Protein AF-0000000087744505 (afdb_homodimer)

Nearest PDB structures (foldseek):
  6l8e-assembly2_L  TM=9.472E-01  e=1.701E-04  Staphylococcus aureus subsp. aureus NCTC 8325
  7bwf-assembly1_D  TM=7.477E-01  e=4.261E-05  Staphylococcus aureus
  6l8f-assembly1_A  TM=7.549E-01  e=6.917E-05  Staphylococcus aureus subsp. aureus NCTC 8325
  6l8e-assembly1_B  TM=9.584E-01  e=6.336E-04  Staphylococcus aureus subsp. aureus NCTC 8325
  2a6q-assembly3_D  TM=9.258E-01  e=4.106E-03  Escherichia coli

Secondary structure (DSSP, 8-state):
-EEEEHHHHHHTHHHHHHHHHHS-PPEEEE-GGG--EEEEEHHHHHHHHHHHHHHHHHHHHHHHHHHHHHHHTS---------/-EEEEHHHHHHTHHHHHHHHHHS-PPEEEE-GGG--EEEEEHHHHHHHHHHHHHHHHHHHHHHHHHHHHHHHTS---------

pLDDT: mean 87.02, std 16.45, range [32.16, 98.62]

Organism: Butyrivibrio fibrisolvens (NCBI:txid831)

InterPro domains:
  IPR006442 Type II toxin-antitoxin system, antitoxin Phd/YefM [PF02604] (1-67)
  IPR036165 YefM-like superfamily [SSF143120] (1-78)

Structure (mmCIF, N/CA/C/O backbone):
data_AF-0000000087744505-model_v1
#
loop_
_entity.id
_entity.type
_entity.pdbx_description
1 polymer Antitoxin
#
loop_
_atom_site.group_PDB
_atom_site.id
_atom_site.type_symbol
_atom_site.label_atom_id
_atom_site.label_alt_id
_atom_site.label_comp_id
_atom_site.label_asym_id
_atom_site.label_entity_id
_atom_site.label_seq_id
_atom_site.pdbx_PDB_ins_code
_atom_site.Cartn_x
_atom_site.Cartn_y
_atom_site.Cartn_z
_atom_site.occupancy
_atom_site.B_iso_or_equiv
_atom_site.auth_seq_id
_atom_site.auth_comp_id
_atom_site.auth_asym_id
_atom_site.auth_atom_id
_atom_site.pdbx_PDB_model_num
ATOM 1 N N . MET A 1 1 ? 12.703 -4.891 1.048 1 79.69 1 MET A N 1
ATOM 2 C CA . MET A 1 1 ? 12.031 -5.039 -0.239 1 79.69 1 MET A CA 1
ATOM 3 C C . MET A 1 1 ? 12.75 -6.059 -1.117 1 79.69 1 MET A C 1
ATOM 5 O O . MET A 1 1 ? 13.984 -6.109 -1.13 1 79.69 1 MET A O 1
ATOM 9 N N . VAL A 1 2 ? 12 -7.141 -1.633 1 88.5 2 VAL A N 1
ATOM 10 C CA . VAL A 1 2 ? 12.562 -8.164 -2.504 1 88.5 2 VAL A CA 1
ATOM 11 C C . VAL A 1 2 ? 12.086 -7.945 -3.939 1 88.5 2 VAL A C 1
ATOM 13 O O . VAL A 1 2 ? 10.922 -7.629 -4.168 1 88.5 2 VAL A O 1
ATOM 16 N N . ALA A 1 3 ? 13.07 -8.094 -4.859 1 93.06 3 ALA A N 1
ATOM 17 C CA . ALA A 1 3 ? 12.727 -7.984 -6.273 1 93.06 3 ALA A CA 1
ATOM 18 C C . ALA A 1 3 ? 12.867 -9.328 -6.98 1 93.06 3 ALA A C 1
ATOM 20 O O . ALA A 1 3 ? 13.797 -10.086 -6.707 1 93.06 3 ALA A O 1
ATOM 21 N N . ALA A 1 4 ? 11.883 -9.719 -7.734 1 95.5 4 ALA A N 1
ATOM 22 C CA . ALA A 1 4 ? 11.914 -10.945 -8.523 1 95.5 4 ALA A CA 1
ATOM 23 C C . ALA A 1 4 ? 11.18 -10.758 -9.852 1 95.5 4 ALA A C 1
ATOM 25 O O . ALA A 1 4 ? 10.367 -9.844 -10 1 95.5 4 ALA A O 1
ATOM 26 N N . ASN A 1 5 ? 11.57 -11.594 -10.867 1 96.06 5 ASN A N 1
ATOM 27 C CA . ASN A 1 5 ? 10.844 -11.547 -12.133 1 96.06 5 ASN A CA 1
ATOM 28 C C . ASN A 1 5 ? 9.617 -12.453 -12.109 1 96.06 5 ASN A C 1
ATOM 30 O O . ASN A 1 5 ? 9.484 -13.305 -11.227 1 96.06 5 ASN A O 1
ATOM 34 N N . TYR A 1 6 ? 8.812 -12.289 -13.023 1 95.94 6 TYR A N 1
ATOM 35 C CA . TYR A 1 6 ? 7.52 -12.961 -13.078 1 95.94 6 TYR A CA 1
ATOM 36 C C . TYR A 1 6 ? 7.688 -14.469 -13.039 1 95.94 6 TYR A C 1
ATOM 38 O O . TYR A 1 6 ? 7.031 -15.156 -12.258 1 95.94 6 TYR A O 1
ATOM 46 N N . THR A 1 7 ? 8.602 -14.93 -13.914 1 95.38 7 THR A N 1
ATOM 47 C CA . THR A 1 7 ? 8.789 -16.375 -14.031 1 95.38 7 THR A CA 1
ATOM 48 C C . THR A 1 7 ? 9.211 -16.969 -12.695 1 95.38 7 THR A C 1
ATOM 50 O O . THR A 1 7 ? 8.695 -18.016 -12.281 1 95.38 7 THR A O 1
ATOM 53 N N . THR A 1 8 ? 10.125 -16.328 -12.016 1 96.5 8 THR A N 1
ATOM 54 C CA . THR A 1 8 ? 10.609 -16.766 -10.711 1 96.5 8 THR A CA 1
ATOM 55 C C . THR A 1 8 ? 9.484 -16.781 -9.688 1 96.5 8 THR A C 1
ATOM 57 O O . THR A 1 8 ? 9.328 -17.75 -8.938 1 96.5 8 THR A O 1
ATOM 60 N N . VAL A 1 9 ? 8.664 -15.773 -9.727 1 96.94 9 VAL A N 1
ATOM 61 C CA . VAL A 1 9 ? 7.578 -15.641 -8.758 1 96.94 9 VAL A CA 1
ATOM 62 C C . VAL A 1 9 ? 6.5 -16.688 -9.055 1 96.94 9 VAL A C 1
ATOM 64 O O . VAL A 1 9 ? 6.004 -17.344 -8.141 1 96.94 9 VAL A O 1
ATOM 67 N N . ARG A 1 10 ? 6.168 -16.828 -10.32 1 95.5 10 ARG A N 1
ATOM 68 C CA . ARG A 1 10 ? 5.152 -17.812 -10.711 1 95.5 10 ARG A CA 1
ATOM 69 C C . ARG A 1 10 ? 5.531 -19.219 -10.242 1 95.5 10 ARG A C 1
ATOM 71 O O . ARG A 1 10 ? 4.684 -19.953 -9.742 1 95.5 10 ARG A O 1
ATOM 78 N N . ASN A 1 11 ? 6.789 -19.531 -10.297 1 96.31 11 ASN A N 1
ATOM 79 C CA . ASN A 1 11 ? 7.258 -20.875 -9.969 1 96.31 11 ASN A CA 1
ATOM 80 C C . ASN A 1 11 ? 7.402 -21.062 -8.469 1 96.31 11 ASN A C 1
ATOM 82 O O . ASN A 1 11 ? 7.488 -22.203 -7.988 1 96.31 11 ASN A O 1
ATOM 86 N N . ASN A 1 12 ? 7.492 -19.969 -7.777 1 96.81 12 ASN A N 1
ATOM 87 C CA . ASN A 1 12 ? 7.707 -20.016 -6.336 1 96.81 12 ASN A CA 1
ATOM 88 C C . ASN A 1 12 ? 6.711 -19.141 -5.59 1 96.81 12 ASN A C 1
ATOM 90 O O . ASN A 1 12 ? 7.066 -18.484 -4.605 1 96.81 12 ASN A O 1
ATOM 94 N N . LEU A 1 13 ? 5.562 -19.125 -6.051 1 97.25 13 LEU A N 1
ATOM 95 C CA . LEU A 1 13 ? 4.566 -18.188 -5.547 1 97.25 13 LEU A CA 1
ATOM 96 C C . LEU A 1 13 ? 4.352 -18.375 -4.047 1 97.25 13 LEU A C 1
ATOM 98 O O . LEU A 1 13 ? 4.266 -17.406 -3.301 1 97.25 13 LEU A O 1
ATOM 102 N N . LYS A 1 14 ? 4.273 -19.609 -3.67 1 96.81 14 LYS A N 1
ATOM 103 C CA . LYS A 1 14 ? 4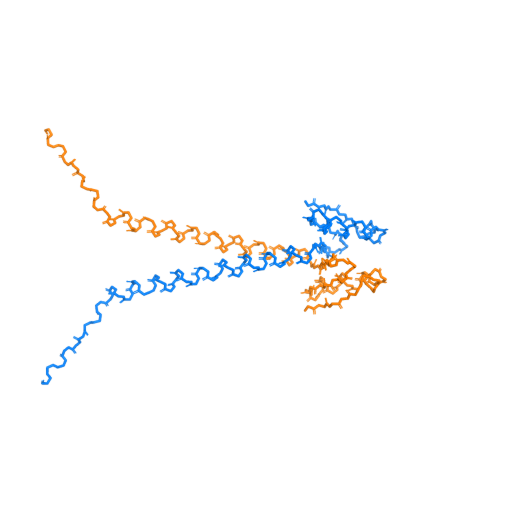.074 -19.891 -2.252 1 96.81 14 LYS A CA 1
ATOM 104 C C . LYS A 1 14 ? 5.152 -19.234 -1.401 1 96.81 14 LYS A C 1
ATOM 106 O O . LYS A 1 14 ? 4.852 -18.641 -0.359 1 96.81 14 LYS A O 1
ATOM 111 N N . GLU A 1 15 ? 6.359 -19.391 -1.767 1 97.12 15 GLU A N 1
ATOM 112 C CA . GLU A 1 15 ? 7.488 -18.828 -1.032 1 97.12 15 GLU A CA 1
ATOM 113 C C . GLU A 1 15 ? 7.367 -17.312 -0.918 1 97.12 15 GLU A C 1
ATOM 115 O O . GLU A 1 15 ? 7.594 -16.75 0.153 1 97.12 15 GLU A O 1
ATOM 120 N N . TYR A 1 16 ? 7.051 -16.641 -1.938 1 97.5 16 TYR A N 1
ATOM 121 C CA . TYR A 1 16 ? 6.941 -15.188 -1.943 1 97.5 16 TYR A CA 1
ATOM 122 C C . TYR A 1 16 ? 5.746 -14.719 -1.119 1 97.5 16 TYR A C 1
ATOM 124 O O . TYR A 1 16 ? 5.809 -13.688 -0.455 1 97.5 16 TYR A O 1
ATOM 132 N N . CYS A 1 17 ? 4.695 -15.508 -1.177 1 97.94 17 CYS A N 1
ATOM 133 C CA . CYS A 1 17 ? 3.562 -15.227 -0.302 1 97.94 17 CYS A CA 1
ATOM 134 C C . CYS A 1 17 ? 3.963 -15.344 1.163 1 97.94 17 CYS A C 1
ATOM 136 O O . CYS A 1 17 ? 3.604 -14.492 1.979 1 97.94 17 CYS A O 1
ATOM 138 N N . ASP A 1 18 ? 4.699 -16.391 1.419 1 97.62 18 ASP A N 1
ATOM 139 C CA . ASP A 1 18 ? 5.137 -16.609 2.793 1 97.62 18 ASP A CA 1
ATOM 140 C C . ASP A 1 18 ? 6.066 -15.484 3.258 1 97.62 18 ASP A C 1
ATOM 142 O O . ASP A 1 18 ? 5.98 -15.031 4.402 1 97.62 18 ASP A O 1
ATOM 146 N N . ARG A 1 19 ? 6.914 -15.039 2.443 1 96.94 19 ARG A N 1
ATOM 147 C CA . ARG A 1 19 ? 7.801 -13.922 2.762 1 96.94 19 ARG A CA 1
ATOM 148 C C . ARG A 1 19 ? 7.004 -12.656 3.064 1 96.94 19 ARG A C 1
ATOM 150 O O . ARG A 1 19 ? 7.324 -11.922 4.004 1 96.94 19 ARG A O 1
ATOM 157 N N . ALA A 1 20 ? 6.016 -12.43 2.27 1 97.88 20 ALA A N 1
ATOM 158 C CA . ALA A 1 20 ? 5.168 -11.25 2.436 1 97.88 20 ALA A CA 1
ATOM 159 C C . ALA A 1 20 ? 4.43 -11.297 3.77 1 97.88 20 ALA A C 1
ATOM 161 O O . ALA A 1 20 ? 4.297 -10.273 4.445 1 97.88 20 ALA A O 1
ATOM 162 N N . THR A 1 21 ? 4.012 -12.461 4.199 1 97.81 21 THR A N 1
ATOM 163 C CA . THR A 1 21 ? 3.158 -12.555 5.379 1 97.81 21 THR A CA 1
ATOM 164 C C . THR A 1 21 ? 3.988 -12.852 6.625 1 97.81 21 THR A C 1
ATOM 166 O O . THR A 1 21 ? 3.732 -12.297 7.695 1 97.81 21 THR A O 1
ATOM 169 N N . ASP A 1 22 ? 4.973 -13.727 6.508 1 97.06 22 ASP A N 1
ATOM 170 C CA . ASP A 1 22 ? 5.742 -14.156 7.668 1 97.06 22 ASP A CA 1
ATOM 171 C C . ASP A 1 22 ? 6.824 -13.141 8.023 1 97.06 22 ASP A C 1
ATOM 173 O O . ASP A 1 22 ? 7.152 -12.953 9.195 1 97.06 22 ASP A O 1
ATOM 177 N N . ASN A 1 23 ? 7.332 -12.516 7.023 1 96.31 23 ASN A N 1
ATOM 178 C CA . ASN A 1 23 ? 8.43 -11.586 7.246 1 96.31 23 ASN A CA 1
ATOM 179 C C . ASN A 1 23 ? 8 -10.141 6.984 1 96.31 23 ASN A C 1
ATOM 181 O O . ASN A 1 23 ? 8.82 -9.227 7.066 1 96.31 23 ASN A O 1
ATOM 185 N N . ASP A 1 24 ? 6.871 -9.977 6.605 1 96.88 24 ASP A N 1
ATOM 186 C CA . ASP A 1 24 ? 6.324 -8.648 6.309 1 96.88 24 ASP A CA 1
ATOM 187 C C . ASP A 1 24 ? 7.145 -7.945 5.23 1 96.88 24 ASP A C 1
ATOM 189 O O . ASP A 1 24 ? 7.422 -6.75 5.336 1 96.88 24 ASP A O 1
ATOM 193 N N . GLU A 1 25 ? 7.539 -8.672 4.238 1 97.31 25 GLU A N 1
ATOM 194 C CA . GLU A 1 25 ? 8.32 -8.133 3.131 1 97.31 25 GLU A CA 1
ATOM 195 C C . GLU A 1 25 ? 7.422 -7.703 1.978 1 97.31 25 GLU A C 1
ATOM 197 O O . GLU A 1 25 ? 6.355 -8.289 1.763 1 97.31 25 GLU A O 1
ATOM 202 N N . VAL A 1 26 ? 7.863 -6.688 1.311 1 98.19 26 VAL A N 1
ATOM 203 C CA . VAL A 1 26 ? 7.234 -6.277 0.06 1 98.19 26 VAL A CA 1
ATOM 204 C C . VAL A 1 26 ? 8.008 -6.859 -1.122 1 98.19 26 VAL A C 1
ATOM 206 O O . VAL A 1 26 ? 9.203 -6.59 -1.285 1 98.19 26 VAL A O 1
ATOM 209 N N . VAL A 1 27 ? 7.258 -7.629 -1.915 1 98.25 27 VAL A N 1
ATOM 210 C CA . VAL A 1 27 ? 7.883 -8.289 -3.059 1 98.25 27 VAL A CA 1
ATOM 211 C C . VAL A 1 27 ? 7.512 -7.547 -4.344 1 98.25 27 VAL A C 1
ATOM 213 O O . VAL A 1 27 ? 6.332 -7.449 -4.695 1 98.25 27 VAL A O 1
ATOM 216 N N . VAL A 1 28 ? 8.594 -7.059 -5 1 98.44 28 VAL A N 1
ATOM 217 C CA . VAL A 1 28 ? 8.383 -6.402 -6.285 1 98.44 28 VAL A CA 1
ATOM 218 C C . VAL A 1 28 ? 8.641 -7.395 -7.418 1 98.44 28 VAL A C 1
ATOM 220 O O . VAL A 1 28 ? 9.703 -8.016 -7.48 1 98.44 28 VAL A O 1
ATOM 223 N N . VAL A 1 29 ? 7.594 -7.504 -8.188 1 98.44 29 VAL A N 1
ATOM 224 C CA . VAL A 1 29 ? 7.676 -8.445 -9.297 1 98.44 29 VAL A CA 1
ATOM 225 C C . VAL A 1 29 ? 7.785 -7.684 -10.617 1 98.44 29 VAL A C 1
ATOM 227 O O . VAL A 1 29 ? 6.871 -6.949 -10.992 1 98.44 29 VAL A O 1
ATOM 230 N N . THR A 1 30 ? 8.883 -7.918 -11.281 1 97.44 30 THR A N 1
ATOM 231 C CA . THR A 1 30 ? 9.109 -7.25 -12.562 1 97.44 30 THR A CA 1
ATOM 232 C C . THR A 1 30 ? 8.453 -8.023 -13.703 1 97.44 30 THR A C 1
ATOM 234 O O . THR A 1 30 ? 8.562 -9.25 -13.758 1 97.44 30 THR A O 1
ATOM 237 N N . ARG A 1 31 ? 7.762 -7.238 -14.523 1 96.38 31 ARG A N 1
ATOM 238 C CA . ARG A 1 31 ? 7.105 -7.809 -15.695 1 96.38 31 ARG A CA 1
ATOM 239 C C . ARG A 1 31 ? 7.441 -7.016 -16.953 1 96.38 31 ARG A C 1
ATOM 241 O O . ARG A 1 31 ? 8.102 -5.98 -16.875 1 96.38 31 ARG A O 1
ATOM 248 N N . LYS A 1 32 ? 6.973 -7.566 -18 1 92.94 32 LYS A N 1
ATOM 249 C CA . LYS A 1 32 ? 7.195 -6.895 -19.281 1 92.94 32 LYS A CA 1
ATOM 250 C C . LYS A 1 32 ? 6.418 -5.582 -19.359 1 92.94 32 LYS A C 1
ATOM 252 O O . LYS A 1 32 ? 5.363 -5.445 -18.734 1 92.94 32 LYS A O 1
ATOM 257 N N . ASP A 1 33 ? 6.914 -4.566 -20.062 1 93.56 33 ASP A N 1
ATOM 258 C CA . ASP A 1 33 ? 6.262 -3.291 -20.359 1 93.56 33 ASP A CA 1
ATOM 259 C C . ASP A 1 33 ? 6.09 -2.465 -19.078 1 93.56 33 ASP A C 1
ATOM 261 O O . ASP A 1 33 ? 5.09 -1.756 -18.922 1 93.56 33 ASP A O 1
ATOM 265 N N . GLU A 1 34 ? 6.883 -2.707 -18.203 1 93.19 34 GLU A N 1
ATOM 266 C CA . GLU A 1 34 ? 6.895 -1.959 -16.938 1 93.19 34 GLU A CA 1
ATOM 267 C C . GLU A 1 34 ? 5.598 -2.156 -16.172 1 93.19 34 GLU A C 1
ATOM 269 O O . GLU A 1 34 ? 5.18 -1.275 -15.414 1 93.19 34 GLU A O 1
ATOM 274 N N . LYS A 1 35 ? 5 -3.266 -16.484 1 97.19 35 LYS A N 1
ATOM 275 C CA . LYS A 1 35 ? 3.766 -3.592 -15.781 1 97.19 35 LYS A CA 1
ATOM 276 C C . LYS A 1 35 ? 4.055 -4.332 -14.484 1 97.19 35 LYS A C 1
ATOM 278 O O . LYS A 1 35 ? 3.477 -5.387 -14.219 1 97.19 35 LYS A O 1
ATOM 283 N N . ASN A 1 36 ? 4.879 -3.668 -13.656 1 98.25 36 ASN A N 1
ATOM 284 C CA . ASN A 1 36 ? 5.352 -4.281 -12.414 1 98.25 36 ASN A CA 1
ATOM 285 C C . ASN A 1 36 ? 4.25 -4.336 -11.359 1 98.25 36 ASN A C 1
ATOM 287 O O . ASN A 1 36 ? 3.451 -3.404 -11.242 1 98.25 36 ASN A O 1
ATOM 291 N N . ILE A 1 37 ? 4.27 -5.492 -10.625 1 98.5 37 ILE A N 1
ATOM 292 C CA . ILE A 1 37 ? 3.303 -5.648 -9.539 1 98.5 37 ILE A CA 1
ATOM 293 C C . ILE A 1 37 ? 4.039 -5.812 -8.211 1 98.5 37 ILE A C 1
ATOM 295 O O . ILE A 1 37 ? 5.266 -5.934 -8.188 1 98.5 37 ILE A O 1
ATOM 299 N N . VAL A 1 38 ? 3.234 -5.75 -7.164 1 98.62 38 VAL A N 1
ATOM 300 C CA . VAL A 1 38 ? 3.74 -5.941 -5.809 1 98.62 38 VAL A CA 1
ATOM 301 C C . VAL A 1 38 ? 2.885 -6.977 -5.078 1 98.62 38 VAL A C 1
ATOM 303 O O . VAL A 1 38 ? 1.661 -6.992 -5.227 1 98.62 38 VAL A O 1
ATOM 306 N N . ILE A 1 39 ? 3.613 -7.766 -4.387 1 98.62 39 ILE A N 1
ATOM 307 C CA . ILE A 1 39 ? 2.98 -8.68 -3.445 1 98.62 39 ILE A CA 1
ATOM 308 C C . ILE A 1 39 ? 3.332 -8.273 -2.016 1 98.62 39 ILE A C 1
ATOM 310 O O . ILE A 1 39 ? 4.508 -8.094 -1.688 1 98.62 39 ILE A O 1
ATOM 314 N N . MET A 1 40 ? 2.256 -8.148 -1.205 1 98.5 40 MET A N 1
ATOM 315 C CA . MET A 1 40 ? 2.439 -7.84 0.211 1 98.5 40 MET A CA 1
ATOM 316 C C . MET A 1 40 ? 1.297 -8.406 1.045 1 98.5 40 MET A C 1
ATOM 318 O O . MET A 1 40 ? 0.274 -8.828 0.5 1 98.5 40 MET A O 1
ATOM 322 N N . SER A 1 41 ? 1.504 -8.414 2.346 1 98.56 41 SER A N 1
ATOM 323 C CA . SER A 1 41 ? 0.431 -8.914 3.197 1 98.56 41 SER A CA 1
ATOM 324 C C . SER A 1 41 ? -0.761 -7.965 3.205 1 98.56 41 SER A C 1
ATOM 326 O O . SER A 1 41 ? -0.597 -6.754 3.049 1 98.56 41 SER A O 1
ATOM 328 N N . LEU A 1 42 ? -1.881 -8.547 3.379 1 98 42 LEU A N 1
ATOM 329 C CA . LEU A 1 42 ? -3.066 -7.711 3.553 1 98 42 LEU A CA 1
ATOM 330 C C . LEU A 1 42 ? -2.928 -6.816 4.781 1 98 42 LEU A C 1
ATOM 332 O O . LEU A 1 42 ? -3.365 -5.664 4.766 1 98 42 LEU A O 1
ATOM 336 N N . ASP A 1 43 ? -2.312 -7.277 5.797 1 97.69 43 ASP A N 1
ATOM 337 C CA . ASP A 1 43 ? -2.086 -6.516 7.02 1 97.69 43 ASP A CA 1
ATOM 338 C C . ASP A 1 43 ? -1.27 -5.254 6.742 1 97.69 43 ASP A C 1
ATOM 340 O O . ASP A 1 43 ? -1.571 -4.184 7.27 1 97.69 43 ASP A O 1
ATOM 344 N N . ARG A 1 44 ? -0.293 -5.391 5.938 1 97.44 44 ARG A N 1
ATOM 345 C CA . ARG A 1 44 ? 0.551 -4.25 5.594 1 97.44 44 ARG A CA 1
ATOM 346 C C . ARG A 1 44 ? -0.241 -3.186 4.84 1 97.44 44 ARG A C 1
ATOM 348 O O . ARG A 1 44 ? -0.127 -1.994 5.133 1 97.44 44 ARG A O 1
ATOM 355 N N . LEU A 1 45 ? -0.997 -3.607 3.895 1 98.06 45 LEU A N 1
ATOM 356 C CA . LEU A 1 45 ? -1.823 -2.652 3.166 1 98.06 45 LEU A CA 1
ATOM 357 C C . LEU A 1 45 ? -2.793 -1.943 4.105 1 98.06 45 LEU A C 1
ATOM 359 O O . LEU A 1 45 ? -2.945 -0.721 4.039 1 98.06 45 LEU A O 1
ATOM 363 N N . ASN A 1 46 ? -3.377 -2.67 4.973 1 97.62 46 ASN A N 1
ATOM 364 C CA . ASN A 1 46 ? -4.301 -2.107 5.953 1 97.62 46 ASN A CA 1
ATOM 365 C C . ASN A 1 46 ? -3.619 -1.059 6.828 1 97.62 46 ASN A C 1
ATOM 367 O O . ASN A 1 46 ? -4.191 -0.002 7.098 1 97.62 46 ASN A O 1
ATOM 371 N N . GLN A 1 47 ? -2.506 -1.387 7.262 1 97.38 47 GLN A N 1
ATOM 372 C CA . GLN A 1 47 ? -1.743 -0.452 8.078 1 97.38 47 GLN A CA 1
ATOM 373 C C . GLN A 1 47 ? -1.427 0.826 7.309 1 97.38 47 GLN A C 1
ATOM 375 O O . GLN A 1 47 ? -1.579 1.93 7.836 1 97.38 47 GLN A O 1
ATOM 380 N N . LEU A 1 48 ? -0.97 0.714 6.086 1 97.25 48 LEU A N 1
ATOM 381 C CA . LEU A 1 48 ? -0.65 1.858 5.242 1 97.25 48 LEU A CA 1
ATOM 382 C C . LEU A 1 48 ? -1.874 2.744 5.039 1 97.25 48 LEU A C 1
ATOM 384 O O . LEU A 1 48 ? -1.784 3.971 5.148 1 97.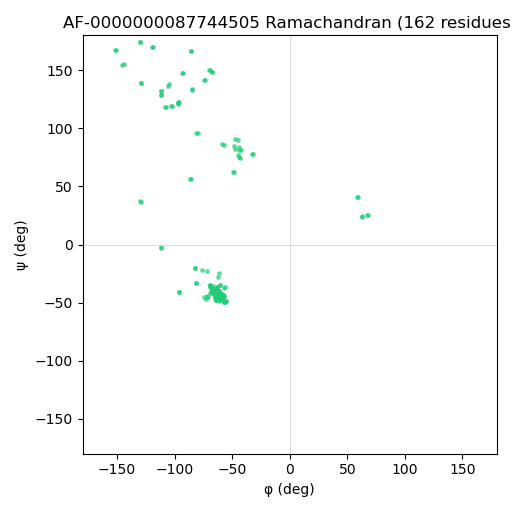25 48 LEU A O 1
ATOM 388 N N . GLU A 1 49 ? -2.969 2.168 4.727 1 97.06 49 GLU A N 1
ATOM 389 C CA . GLU A 1 49 ? -4.207 2.906 4.516 1 97.06 49 GLU A CA 1
ATOM 390 C C . GLU A 1 49 ? -4.66 3.609 5.793 1 97.06 49 GLU A C 1
ATOM 392 O O . GLU A 1 49 ? -5.086 4.766 5.754 1 97.06 49 GLU A O 1
ATOM 397 N N . LYS A 1 50 ? -4.547 2.939 6.887 1 98 50 LYS A N 1
ATOM 398 C CA . LYS A 1 50 ? -4.883 3.521 8.18 1 98 50 LYS A CA 1
ATOM 399 C C . LYS A 1 50 ? -3.992 4.723 8.492 1 98 50 LYS A C 1
ATOM 401 O O . LYS A 1 50 ? -4.48 5.773 8.914 1 98 50 LYS A O 1
ATOM 406 N N . ASP A 1 51 ? -2.721 4.469 8.297 1 97.19 51 ASP A N 1
ATOM 407 C CA . ASP A 1 51 ? -1.777 5.555 8.539 1 97.19 51 ASP A CA 1
ATOM 408 C C . ASP A 1 51 ? -2.117 6.773 7.68 1 97.19 51 ASP A C 1
ATOM 410 O O . ASP A 1 51 ? -2.076 7.906 8.164 1 97.19 51 ASP A O 1
ATOM 414 N N . LEU A 1 52 ? -2.42 6.594 6.422 1 96.94 52 LEU A N 1
ATOM 415 C CA . LEU A 1 52 ? -2.779 7.68 5.516 1 96.94 52 LEU A CA 1
ATOM 416 C C . LEU A 1 52 ? -4.07 8.352 5.961 1 96.94 52 LEU A C 1
ATOM 418 O O . LEU A 1 52 ? -4.148 9.586 6.012 1 96.94 52 LEU A O 1
ATOM 422 N N . HIS A 1 53 ? -5.039 7.594 6.27 1 96.25 53 HIS A N 1
ATOM 423 C CA . HIS A 1 53 ? -6.312 8.117 6.754 1 96.25 53 HIS A CA 1
ATOM 424 C C . HIS A 1 53 ? -6.113 8.977 7.996 1 96.25 53 HIS A C 1
ATOM 426 O O . HIS A 1 53 ? -6.633 10.094 8.07 1 96.25 53 HIS A O 1
ATOM 432 N N . ASN A 1 54 ? -5.391 8.43 8.922 1 95.06 54 ASN A N 1
ATOM 433 C CA . ASN A 1 54 ? -5.133 9.156 10.164 1 95.06 54 ASN A CA 1
ATOM 434 C C . ASN A 1 54 ? -4.41 10.469 9.898 1 95.06 54 ASN A C 1
ATOM 436 O O . ASN A 1 54 ? -4.734 11.492 10.508 1 95.06 54 ASN A O 1
ATOM 440 N N . ALA A 1 55 ? -3.465 10.383 9.031 1 94.19 55 ALA A N 1
ATOM 441 C CA . ALA A 1 55 ? -2.699 11.586 8.703 1 94.19 55 ALA A CA 1
ATOM 442 C C . ALA A 1 55 ? -3.596 12.656 8.094 1 94.19 55 ALA A C 1
ATOM 444 O O . ALA A 1 55 ? -3.496 13.836 8.453 1 94.19 55 ALA A O 1
ATOM 445 N N . LEU A 1 56 ? -4.414 12.273 7.215 1 92.31 56 LEU A N 1
ATOM 446 C CA . LEU A 1 56 ? -5.324 13.195 6.551 1 92.31 56 LEU A CA 1
ATOM 447 C C . LEU A 1 56 ? -6.359 13.742 7.531 1 92.31 56 LEU A C 1
ATOM 449 O O . LEU A 1 56 ? -6.691 14.93 7.492 1 92.31 56 LEU A O 1
ATOM 453 N N . TYR A 1 57 ? -6.77 12.891 8.367 1 92.5 57 TYR A N 1
ATOM 454 C CA . TYR A 1 57 ? -7.738 13.281 9.383 1 92.5 57 TYR A CA 1
ATOM 455 C C . TYR A 1 57 ? -7.152 14.328 10.328 1 92.5 57 TYR A C 1
ATOM 457 O O . TYR A 1 57 ? -7.785 15.352 10.594 1 92.5 57 TYR A O 1
ATOM 465 N N . LEU A 1 58 ? -6.02 14.023 10.742 1 87.31 58 LEU A N 1
ATOM 466 C CA . LEU A 1 58 ? -5.355 14.945 11.656 1 87.31 58 LEU A CA 1
ATOM 467 C C . LEU A 1 58 ? -5.121 16.297 10.992 1 87.31 58 LEU A C 1
ATOM 469 O O . LEU A 1 58 ? -5.301 17.344 11.625 1 87.31 58 LEU A O 1
ATOM 473 N N . ALA A 1 59 ? -4.762 16.266 9.781 1 84.69 59 ALA A N 1
ATOM 474 C CA . ALA A 1 59 ? -4.551 17.484 9.016 1 84.69 59 ALA A CA 1
ATOM 475 C C . ALA A 1 59 ? -5.844 18.297 8.906 1 84.69 59 ALA A C 1
ATOM 477 O O . ALA A 1 59 ? -5.824 19.531 9 1 84.69 59 ALA A O 1
ATOM 478 N N . LYS A 1 60 ? -6.895 17.609 8.703 1 86.88 60 LYS A N 1
ATOM 479 C CA . LYS A 1 60 ? -8.203 18.25 8.609 1 86.88 60 LYS A CA 1
ATOM 480 C C . LYS A 1 60 ? -8.594 18.891 9.938 1 86.88 60 LYS A C 1
ATOM 482 O O . LYS A 1 60 ? -9.086 20.016 9.961 1 86.88 60 LYS A O 1
ATOM 487 N N . LEU A 1 61 ? -8.336 18.156 11.016 1 86.38 61 LEU A N 1
ATOM 488 C CA . LEU A 1 61 ? -8.633 18.688 12.344 1 86.38 61 LEU A CA 1
ATOM 489 C C . LEU A 1 61 ? -7.816 19.938 12.625 1 86.38 61 LEU A C 1
ATOM 491 O O . LEU A 1 61 ? -8.359 20.938 13.109 1 86.38 61 LEU A O 1
ATOM 495 N N . GLU A 1 62 ? -6.617 19.922 12.234 1 79.69 62 GLU A N 1
ATOM 496 C CA . GLU A 1 62 ? -5.734 21.062 12.453 1 79.69 62 GLU A CA 1
ATOM 497 C C . GLU A 1 62 ? -6.188 22.266 11.648 1 79.69 62 GLU A C 1
ATOM 499 O O . GLU A 1 62 ? -6.16 23.391 12.148 1 79.69 62 GLU A O 1
ATOM 504 N N . LYS A 1 63 ? -6.586 22.047 10.453 1 80.19 63 LYS A N 1
ATOM 505 C CA . LYS A 1 63 ? -7.098 23.125 9.617 1 80.19 63 LYS A CA 1
ATOM 506 C C . LYS A 1 63 ? -8.375 23.703 10.203 1 80.19 63 LYS A C 1
ATOM 508 O O . LYS A 1 63 ? -8.578 24.922 10.18 1 80.19 63 LYS A O 1
ATOM 513 N N . GLY A 1 64 ? -9.211 22.844 10.688 1 80.06 64 GLY A N 1
ATOM 514 C CA . GLY A 1 64 ? -10.43 23.281 11.352 1 80.06 64 GLY A CA 1
ATOM 515 C C . GLY A 1 64 ? -10.164 24.156 12.562 1 80.06 64 GLY A C 1
ATOM 516 O O . GLY A 1 64 ? -10.805 25.203 12.727 1 80.06 64 GLY A O 1
ATOM 517 N N . PHE A 1 65 ? -9.234 23.75 13.266 1 76.25 65 PHE A N 1
ATOM 518 C CA . PHE A 1 65 ? -8.875 24.516 14.445 1 76.25 65 PHE A CA 1
ATOM 519 C C . PHE A 1 65 ? -8.273 25.859 14.047 1 76.25 65 PHE A C 1
ATOM 521 O O . PHE A 1 65 ? -8.594 26.891 14.648 1 76.25 65 PHE A O 1
ATOM 528 N N . ALA A 1 66 ? -7.453 25.906 13.039 1 74.56 66 ALA A N 1
ATOM 529 C CA . ALA A 1 66 ? -6.82 27.125 12.555 1 74.56 66 ALA A CA 1
ATOM 530 C C . ALA A 1 66 ? -7.859 28.109 12.016 1 74.56 66 ALA A C 1
ATOM 532 O O . ALA A 1 66 ? -7.746 29.328 12.227 1 74.56 66 ALA A O 1
ATOM 533 N N . GLN A 1 67 ? -8.852 27.562 11.367 1 79.69 67 GLN A N 1
ATOM 534 C CA . GLN A 1 67 ? -9.922 28.391 10.82 1 79.69 67 GLN A CA 1
ATOM 535 C C . GLN A 1 67 ? -10.758 29.016 11.938 1 79.69 67 GLN A C 1
ATOM 537 O O . GLN A 1 67 ? -11.156 30.172 11.852 1 79.69 67 GLN A O 1
ATOM 542 N N . ILE A 1 68 ? -10.977 28.281 12.977 1 80.38 68 ILE A N 1
ATOM 543 C CA . ILE A 1 68 ? -11.727 28.766 14.133 1 80.38 68 ILE A CA 1
ATOM 544 C C . ILE A 1 68 ? -10.93 29.859 14.836 1 80.38 68 ILE A C 1
ATOM 546 O O . ILE A 1 68 ? -11.484 30.906 15.188 1 80.38 68 ILE A O 1
ATOM 550 N N . GLU A 1 69 ? -9.68 29.75 15 1 72.31 69 GLU A N 1
ATOM 551 C CA . GLU A 1 69 ? -8.82 30.734 15.656 1 72.31 69 GLU A CA 1
ATOM 552 C C . GLU A 1 69 ? -8.688 32 14.828 1 72.31 69 GLU A C 1
ATOM 554 O O . GLU A 1 69 ? -8.703 33.094 15.375 1 72.31 69 GLU A O 1
ATOM 559 N N . ALA A 1 70 ? -8.672 31.875 13.609 1 73.62 70 ALA A N 1
ATOM 560 C CA . ALA A 1 70 ? -8.586 33.031 12.703 1 73.62 70 ALA A CA 1
ATOM 561 C C . ALA A 1 70 ? -9.914 33.781 12.633 1 73.62 70 ALA A C 1
ATOM 563 O O . ALA A 1 70 ? -9.945 35 12.469 1 73.62 70 ALA A O 1
ATOM 564 N N . GLY A 1 71 ? -11 33 12.5 1 72.12 71 GLY A N 1
ATOM 565 C CA . GLY A 1 71 ? -12.32 33.625 12.531 1 72.12 71 GLY A CA 1
ATOM 566 C C . GLY A 1 71 ? -12.617 34.312 13.836 1 72.12 71 GLY A C 1
ATOM 567 O O . GLY A 1 71 ? -13.352 35.312 13.867 1 72.12 71 GLY A O 1
ATOM 568 N N . LYS A 1 72 ? -12.289 33.812 14.938 1 67.5 72 LYS A N 1
ATOM 569 C CA . LYS A 1 72 ? -12.438 34.469 16.234 1 67.5 72 LYS A CA 1
ATOM 570 C C . LYS A 1 72 ? -11.617 35.75 16.297 1 67.5 72 LYS A C 1
ATOM 572 O O . LYS A 1 72 ? -11.922 36.656 17.078 1 67.5 72 LYS A O 1
ATOM 577 N N . GLY A 1 73 ? -10.578 35.844 15.492 1 59.94 73 GLY A N 1
ATOM 578 C CA . GLY A 1 73 ? -9.852 37.094 15.406 1 59.94 73 GLY A CA 1
ATOM 579 C C . GLY A 1 73 ? -10.57 38.156 14.586 1 59.94 73 GLY A C 1
ATOM 580 O O . GLY A 1 73 ? -10.148 39.312 14.547 1 59.94 73 GLY A O 1
ATOM 581 N N . THR A 1 74 ? -11.445 37.719 13.742 1 57.84 74 THR A N 1
ATOM 582 C CA . THR A 1 74 ? -12.242 38.75 13.047 1 57.84 74 THR A CA 1
ATOM 583 C C . THR A 1 74 ? -13.367 39.25 13.938 1 57.84 74 THR A C 1
ATOM 585 O O . THR A 1 74 ? -14.164 38.469 14.453 1 57.84 74 THR A O 1
ATOM 588 N N . PRO A 1 75 ? -13.227 40.312 14.641 1 53.78 75 PRO A N 1
ATOM 589 C CA . PRO A 1 75 ? -14.266 40.906 15.477 1 53.78 75 PRO A CA 1
ATOM 590 C C . PRO A 1 75 ? -15.633 40.969 14.789 1 53.78 75 PRO A C 1
ATOM 592 O O . PRO A 1 75 ? -15.75 41.5 13.688 1 53.78 75 PRO A O 1
ATOM 595 N N . HIS A 1 76 ? -16.344 39.938 14.695 1 52.72 76 HIS A N 1
ATOM 596 C CA . HIS A 1 76 ? -17.734 40.219 14.352 1 52.72 76 HIS A CA 1
ATOM 597 C C . HIS A 1 76 ? -18.281 41.375 15.188 1 52.72 76 HIS A C 1
ATOM 599 O O . HIS A 1 76 ? -18.391 41.25 16.406 1 52.72 76 HIS A O 1
ATOM 605 N N . GLU A 1 77 ? -18.172 42.562 14.75 1 46.59 77 GLU A N 1
ATOM 606 C CA . GLU A 1 77 ? -18.922 43.688 15.32 1 46.59 77 GLU A CA 1
ATOM 607 C C . GLU A 1 77 ? -20.375 43.312 15.586 1 46.59 77 GLU A C 1
ATOM 609 O O . GLU A 1 77 ? -21.109 43 14.656 1 46.59 77 GLU A O 1
ATOM 614 N N . LEU A 1 78 ? -20.672 42.562 16.578 1 49.28 78 LEU A N 1
ATOM 615 C CA . LEU A 1 78 ? -22.047 42.562 17.047 1 49.28 78 LEU A CA 1
ATOM 616 C C . LEU A 1 78 ? -22.688 43.938 16.859 1 49.28 78 LEU A C 1
ATOM 618 O O . LEU A 1 78 ? -22.234 44.906 17.469 1 49.28 78 LEU A O 1
ATOM 622 N N . ILE A 1 79 ? -23.062 44.219 15.68 1 48.91 79 ILE A N 1
ATOM 623 C CA . ILE A 1 79 ? -23.859 45.438 15.508 1 48.91 79 ILE A CA 1
ATOM 624 C C . ILE A 1 79 ? -24.969 45.469 16.547 1 48.91 79 ILE A C 1
ATOM 626 O O . ILE A 1 79 ? -25.844 44.594 16.562 1 48.91 79 ILE A O 1
ATOM 630 N N . GLU A 1 80 ? -24.703 45.875 17.703 1 49.59 80 GLU A N 1
ATOM 631 C CA . GLU A 1 80 ? -25.734 46.344 18.625 1 49.59 80 GLU A CA 1
ATOM 632 C C . GLU A 1 80 ? -26.766 47.219 17.922 1 49.59 80 GLU A C 1
ATOM 634 O O . GLU A 1 80 ? -26.406 48.25 17.328 1 49.59 80 GLU A O 1
ATOM 639 N N . VAL A 1 81 ? -27.703 46.562 17.281 1 50.56 81 VAL A N 1
ATOM 640 C CA . VAL A 1 81 ? -28.844 47.344 16.859 1 50.56 81 VAL A CA 1
ATOM 641 C C . VAL A 1 81 ? -29.484 48.031 18.078 1 50.56 81 VAL A C 1
ATOM 643 O O . VAL A 1 81 ? -29.828 47.344 19.047 1 50.56 81 VAL A O 1
ATOM 646 N N . ASN A 1 82 ? -29.031 49.156 18.469 1 46.44 82 ASN A N 1
ATOM 647 C CA . ASN A 1 82 ? -29.781 50.125 19.266 1 46.44 82 ASN A CA 1
ATOM 648 C C . ASN A 1 82 ? -31.172 50.375 18.688 1 46.44 82 ASN A C 1
ATOM 650 O O . ASN A 1 82 ? -31.297 50.844 17.562 1 46.44 82 ASN A O 1
ATOM 654 N N . ASP A 1 83 ? -32.125 49.375 18.594 1 32.16 83 ASP A N 1
ATOM 655 C CA . ASP A 1 83 ? -33.438 49.969 18.766 1 32.16 83 ASP A CA 1
ATOM 656 C C . ASP A 1 83 ? -33.688 50.312 20.234 1 32.16 83 ASP A C 1
ATOM 658 O O . ASP A 1 83 ? -33.219 49.594 21.125 1 32.16 83 ASP A O 1
ATOM 662 N N . MET B 1 1 ? -11.922 -3.527 -5.68 1 79.88 1 MET B N 1
ATOM 663 C CA . MET B 1 1 ? -11.148 -4.566 -5 1 79.88 1 MET B CA 1
ATOM 664 C C . MET B 1 1 ? -11.672 -5.953 -5.363 1 79.88 1 MET B C 1
ATOM 666 O O . MET B 1 1 ? -12.883 -6.156 -5.477 1 79.88 1 MET B O 1
ATOM 670 N N . VAL B 1 2 ? -10.719 -6.898 -5.898 1 88.44 2 VAL B N 1
ATOM 671 C CA . VAL B 1 2 ? -11.078 -8.266 -6.258 1 88.44 2 VAL B CA 1
ATOM 672 C C . VAL B 1 2 ? -10.547 -9.234 -5.211 1 88.44 2 VAL B C 1
ATOM 674 O O . VAL B 1 2 ? -9.414 -9.086 -4.734 1 88.44 2 VAL B O 1
ATOM 677 N N . ALA B 1 3 ? -11.43 -10.227 -4.867 1 93.12 3 ALA B N 1
ATOM 678 C CA . ALA B 1 3 ? -11.008 -11.266 -3.93 1 93.12 3 ALA B CA 1
ATOM 679 C C . ALA B 1 3 ? -10.898 -12.625 -4.625 1 93.12 3 ALA B C 1
ATOM 681 O O . ALA B 1 3 ? -11.734 -12.953 -5.473 1 93.12 3 ALA B O 1
ATOM 682 N N . ALA B 1 4 ? -9.82 -13.312 -4.406 1 95.5 4 ALA B N 1
ATOM 683 C CA . ALA B 1 4 ? -9.625 -14.656 -4.949 1 95.5 4 ALA B CA 1
ATOM 684 C C . ALA B 1 4 ? -8.828 -15.523 -3.979 1 95.5 4 ALA B C 1
ATOM 686 O O . ALA B 1 4 ? -8.141 -15.008 -3.094 1 95.5 4 ALA B O 1
ATOM 687 N N . ASN B 1 5 ? -9.031 -16.891 -4.086 1 96.06 5 ASN B N 1
ATOM 688 C CA . ASN B 1 5 ? -8.234 -17.781 -3.26 1 96.06 5 ASN B CA 1
ATOM 689 C C . ASN B 1 5 ? -6.902 -18.109 -3.92 1 96.06 5 ASN B C 1
ATOM 691 O O . ASN B 1 5 ? -6.715 -17.875 -5.113 1 96.06 5 ASN B O 1
ATOM 695 N N . TYR B 1 6 ? -6.074 -18.641 -3.191 1 95.94 6 TYR B N 1
ATOM 696 C CA . TYR B 1 6 ? -4.703 -18.891 -3.611 1 95.94 6 TYR B CA 1
ATOM 697 C C . TYR B 1 6 ? -4.668 -19.75 -4.871 1 95.94 6 TYR B C 1
ATOM 699 O O . TYR B 1 6 ? -3.979 -19.422 -5.84 1 95.94 6 TYR B O 1
ATOM 707 N N . THR B 1 7 ? -5.434 -20.844 -4.801 1 95.25 7 THR B N 1
ATOM 708 C CA . THR B 1 7 ? -5.414 -21.797 -5.91 1 95.25 7 THR B CA 1
ATOM 709 C C . THR B 1 7 ? -5.848 -21.109 -7.207 1 95.25 7 THR B C 1
ATOM 711 O O . THR B 1 7 ? -5.227 -21.297 -8.25 1 95.25 7 THR B O 1
ATOM 714 N N . THR B 1 8 ? -6.879 -20.312 -7.148 1 96.44 8 THR B N 1
ATOM 715 C CA . THR B 1 8 ? -7.391 -19.578 -8.305 1 96.44 8 THR B CA 1
ATOM 716 C C . THR B 1 8 ? -6.344 -18.609 -8.828 1 96.44 8 THR B C 1
ATOM 718 O O . THR B 1 8 ? -6.117 -18.516 -10.039 1 96.44 8 THR B O 1
ATOM 721 N N . VAL B 1 9 ? -5.668 -17.953 -7.918 1 96.94 9 VAL B N 1
ATOM 722 C CA . VAL B 1 9 ? -4.68 -16.953 -8.297 1 96.94 9 VAL B CA 1
ATOM 723 C C . VAL B 1 9 ? -3.451 -17.641 -8.898 1 96.94 9 VAL B C 1
ATOM 725 O O . VAL B 1 9 ? -2.934 -17.203 -9.93 1 96.94 9 VAL B O 1
ATOM 728 N N . ARG B 1 10 ? -3.016 -18.672 -8.258 1 95.5 10 ARG B N 1
ATOM 729 C CA . ARG B 1 10 ? -1.853 -19.406 -8.75 1 95.5 10 ARG B CA 1
ATOM 730 C C . ARG B 1 10 ? -2.068 -19.891 -10.188 1 95.5 10 ARG B C 1
ATOM 732 O O . ARG B 1 10 ? -1.167 -19.781 -11.016 1 95.5 10 ARG B O 1
ATOM 739 N N . ASN B 1 11 ? -3.258 -20.281 -10.508 1 96.25 11 ASN B N 1
ATOM 740 C CA . ASN B 1 11 ? -3.562 -20.859 -11.812 1 96.25 11 ASN B CA 1
ATOM 741 C C . ASN B 1 11 ? -3.783 -19.766 -12.859 1 96.25 11 ASN B C 1
ATOM 743 O O . ASN B 1 11 ? -3.744 -20.031 -14.062 1 96.25 11 ASN B O 1
ATOM 747 N N . ASN B 1 12 ? -4.074 -18.594 -12.383 1 96.81 12 ASN B N 1
ATOM 748 C CA . ASN B 1 12 ? -4.379 -17.484 -13.273 1 96.81 12 ASN B CA 1
ATOM 749 C C . ASN B 1 12 ? -3.562 -16.25 -12.93 1 96.81 12 ASN B C 1
ATOM 751 O O . ASN B 1 12 ? -4.066 -15.125 -13 1 96.81 12 ASN B O 1
ATOM 755 N N . LEU B 1 13 ? -2.406 -16.453 -12.562 1 97.25 13 LEU B N 1
ATOM 756 C CA . LEU B 1 13 ? -1.587 -15.383 -12.023 1 97.25 13 LEU B CA 1
ATOM 757 C C . LEU B 1 13 ? -1.457 -14.242 -13.031 1 97.25 13 LEU B C 1
ATOM 759 O O . LEU B 1 13 ? -1.556 -13.07 -12.672 1 97.25 13 LEU B O 1
ATOM 763 N N . LYS B 1 14 ? -1.235 -14.625 -14.242 1 96.88 14 LYS B N 1
ATOM 764 C CA . LYS B 1 14 ? -1.099 -13.609 -15.281 1 96.88 14 LYS B CA 1
ATOM 765 C C . LYS B 1 14 ? -2.314 -12.688 -15.312 1 96.88 14 LYS B C 1
ATOM 767 O O . LYS B 1 14 ? -2.176 -11.469 -15.422 1 96.88 14 LYS B O 1
ATOM 772 N N . GLU B 1 15 ? -3.453 -13.234 -15.32 1 97.19 15 GLU B N 1
ATOM 773 C CA . GLU B 1 15 ? -4.695 -12.469 -15.375 1 97.19 15 GLU B CA 1
ATOM 774 C C . GLU B 1 15 ? -4.793 -11.492 -14.203 1 97.19 15 GLU B C 1
ATOM 776 O O . GLU B 1 15 ? -5.168 -10.336 -14.383 1 97.19 15 GLU B O 1
ATOM 781 N N . TYR B 1 16 ? -4.492 -11.906 -13.047 1 97.5 16 TYR B N 1
ATOM 782 C CA . TYR B 1 16 ? -4.586 -11.07 -11.859 1 97.5 16 TYR B CA 1
ATOM 783 C C . TYR B 1 16 ? -3.525 -9.977 -11.875 1 97.5 16 TYR B C 1
ATOM 785 O O . TYR B 1 16 ? -3.775 -8.852 -11.43 1 97.5 16 TYR B O 1
ATOM 793 N N . CYS B 1 17 ? -2.391 -10.32 -12.414 1 97.94 17 CYS B N 1
ATOM 794 C CA . CYS B 1 17 ? -1.37 -9.297 -12.617 1 97.94 17 CYS B CA 1
ATOM 795 C C . CYS B 1 17 ? -1.854 -8.234 -13.594 1 97.94 17 CYS B C 1
ATOM 797 O O . CYS B 1 17 ? -1.672 -7.035 -13.352 1 97.94 17 CYS B O 1
ATOM 799 N N . ASP B 1 18 ? -2.457 -8.711 -14.633 1 97.62 18 ASP B N 1
ATOM 800 C CA . ASP B 1 18 ? -2.959 -7.777 -15.641 1 97.62 18 ASP B CA 1
ATOM 801 C C . ASP B 1 18 ? -4.066 -6.895 -15.07 1 97.62 18 ASP B C 1
ATOM 803 O O . ASP B 1 18 ? -4.125 -5.699 -15.367 1 97.62 18 ASP B O 1
ATOM 807 N N . ARG B 1 19 ? -4.898 -7.414 -14.297 1 97 19 ARG B N 1
ATOM 808 C CA . ARG B 1 19 ? -5.949 -6.645 -13.641 1 97 19 ARG B CA 1
ATOM 809 C C . ARG B 1 19 ? -5.352 -5.57 -12.734 1 97 19 ARG B C 1
ATOM 811 O O . ARG B 1 19 ? -5.836 -4.434 -12.703 1 97 19 ARG B O 1
ATOM 818 N N . ALA B 1 20 ? -4.359 -5.945 -12.016 1 97.94 20 ALA B N 1
ATOM 819 C CA . ALA B 1 20 ? -3.695 -5.023 -11.102 1 97.94 20 ALA B CA 1
ATOM 820 C C . ALA B 1 20 ? -3.053 -3.865 -11.859 1 97.94 20 ALA B C 1
ATOM 822 O O . ALA B 1 20 ? -3.107 -2.717 -11.406 1 97.94 20 ALA B O 1
ATOM 823 N N . THR B 1 21 ? -2.514 -4.121 -13.031 1 97.81 21 THR B N 1
ATOM 824 C CA . THR B 1 21 ? -1.743 -3.1 -13.727 1 97.81 21 THR B CA 1
ATOM 825 C C . THR B 1 21 ? -2.611 -2.373 -14.75 1 97.81 21 THR B C 1
ATOM 827 O O . THR B 1 21 ? -2.512 -1.154 -14.906 1 97.81 21 THR B O 1
ATOM 830 N N . ASP B 1 22 ? -3.453 -3.1 -15.461 1 97.06 22 ASP B N 1
ATOM 831 C CA . ASP B 1 22 ? -4.238 -2.506 -16.547 1 97.06 22 ASP B CA 1
ATOM 832 C C . ASP B 1 22 ? -5.473 -1.793 -15.992 1 97.06 22 ASP B C 1
ATOM 834 O O . ASP B 1 22 ? -5.906 -0.778 -16.547 1 97.06 22 ASP B O 1
ATOM 838 N N . ASN B 1 23 ? -5.984 -2.314 -14.945 1 96.38 23 ASN B N 1
ATOM 839 C CA . ASN B 1 23 ? -7.211 -1.752 -14.391 1 96.38 23 ASN B CA 1
ATOM 840 C C . ASN B 1 23 ? -6.965 -1.088 -13.039 1 96.38 23 ASN B C 1
ATOM 842 O O . ASN B 1 23 ? -7.902 -0.61 -12.398 1 96.38 23 ASN B O 1
ATOM 846 N N . ASP B 1 24 ? -5.848 -1.154 -12.594 1 96.88 24 ASP B N 1
ATOM 847 C CA . ASP B 1 24 ? -5.465 -0.566 -11.312 1 96.88 24 ASP B CA 1
ATOM 848 C C . ASP B 1 24 ? -6.293 -1.149 -10.172 1 96.88 24 ASP B C 1
ATOM 850 O O . ASP B 1 24 ? -6.738 -0.418 -9.281 1 96.88 24 ASP B O 1
ATOM 854 N N . GLU B 1 25 ? -6.523 -2.418 -10.219 1 97.31 25 GLU B N 1
ATOM 855 C CA . GLU B 1 25 ? -7.293 -3.117 -9.195 1 97.31 25 GLU B CA 1
ATOM 856 C C . GLU B 1 25 ? -6.375 -3.682 -8.109 1 97.31 25 GLU B C 1
ATOM 858 O O . GLU B 1 25 ? -5.23 -4.047 -8.383 1 97.31 25 GLU B O 1
ATOM 863 N N . VAL B 1 26 ? -6.902 -3.713 -6.918 1 98.19 26 VAL B N 1
ATOM 864 C CA . VAL B 1 26 ? -6.246 -4.41 -5.816 1 98.19 26 VAL B CA 1
ATOM 865 C C . VAL B 1 26 ? -6.848 -5.805 -5.656 1 98.19 26 VAL B C 1
ATOM 867 O O . VAL B 1 26 ? -8.055 -5.945 -5.426 1 98.19 26 VAL B O 1
ATOM 870 N N . VAL B 1 27 ? -5.957 -6.781 -5.781 1 98.25 27 VAL B N 1
ATOM 871 C CA . VAL B 1 27 ? -6.402 -8.164 -5.691 1 98.25 27 VAL B CA 1
ATOM 872 C C . VAL B 1 27 ? -6.047 -8.734 -4.32 1 98.25 27 VAL B C 1
ATOM 874 O O . VAL B 1 27 ? -4.87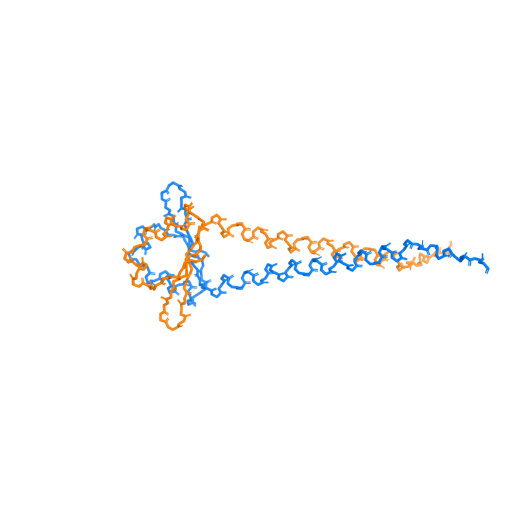1 -8.812 -3.959 1 98.25 27 VAL B O 1
ATOM 877 N N . VAL B 1 28 ? -7.137 -9.133 -3.607 1 98.44 28 VAL B N 1
ATOM 878 C CA . VAL B 1 28 ? -6.93 -9.773 -2.314 1 98.44 28 VAL B CA 1
ATOM 879 C C . VAL B 1 28 ? -6.965 -11.289 -2.477 1 98.44 28 VAL B C 1
ATOM 881 O O . VAL B 1 28 ? -7.926 -11.844 -3.018 1 98.44 28 VAL B O 1
ATOM 884 N N . VAL B 1 29 ? -5.855 -11.844 -2.043 1 98.44 29 VAL B N 1
ATOM 885 C CA . VAL B 1 29 ? -5.73 -13.289 -2.17 1 98.44 29 VAL B CA 1
ATOM 886 C C . VAL B 1 29 ? -5.844 -13.938 -0.792 1 98.44 29 VAL B C 1
ATOM 888 O O . VAL B 1 29 ? -5.012 -13.703 0.085 1 98.44 29 VAL B O 1
ATOM 891 N N . THR B 1 30 ? -6.867 -14.758 -0.665 1 97.44 30 THR B N 1
ATOM 892 C CA . THR B 1 30 ? -7.09 -15.445 0.604 1 97.44 30 THR B CA 1
ATOM 893 C C . THR B 1 30 ? -6.262 -16.719 0.681 1 97.44 30 THR B C 1
ATOM 895 O O . THR B 1 30 ? -6.195 -17.484 -0.286 1 97.44 30 THR B O 1
ATOM 898 N N . ARG B 1 31 ? -5.613 -16.844 1.85 1 96.31 31 ARG B N 1
ATOM 899 C CA . ARG B 1 31 ? -4.805 -18.031 2.109 1 96.31 31 ARG B CA 1
ATOM 900 C C . ARG B 1 31 ? -5.156 -18.641 3.459 1 96.31 31 ARG B C 1
ATOM 902 O O . ARG B 1 31 ? -5.957 -18.094 4.215 1 96.31 31 ARG B O 1
ATOM 909 N N . LYS B 1 32 ? -4.543 -19.75 3.635 1 92.81 32 LYS B N 1
ATOM 910 C CA . LYS B 1 32 ? -4.762 -20.438 4.906 1 92.81 32 LYS B CA 1
ATOM 911 C C . LYS B 1 32 ? -4.156 -19.641 6.066 1 92.81 32 LYS B C 1
ATOM 913 O O . LYS B 1 32 ? -3.176 -18.922 5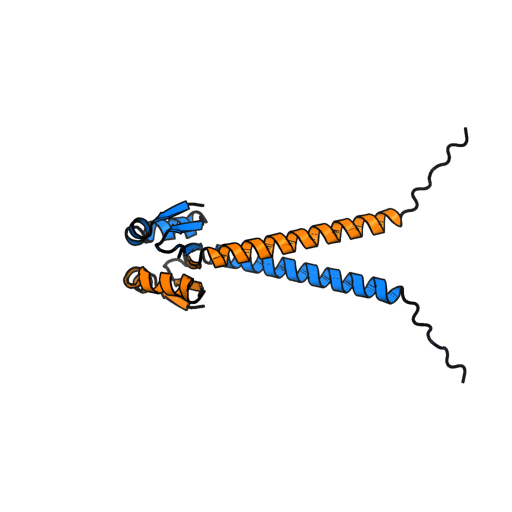.883 1 92.81 32 LYS B O 1
ATOM 918 N N . ASP B 1 33 ? -4.727 -19.703 7.273 1 93.44 33 ASP B N 1
ATOM 919 C CA . ASP B 1 33 ? -4.227 -19.109 8.516 1 93.44 33 ASP B CA 1
ATOM 920 C C . ASP B 1 33 ? -4.258 -17.594 8.461 1 93.44 33 ASP B C 1
ATOM 922 O O . ASP B 1 33 ? -3.383 -16.922 9.016 1 93.44 33 ASP B O 1
ATOM 926 N N . GLU B 1 34 ? -5.078 -17.125 7.707 1 93.19 34 GLU B N 1
ATOM 927 C CA . GLU B 1 34 ? -5.285 -15.695 7.586 1 93.19 34 GLU B CA 1
ATOM 928 C C . GLU B 1 34 ? -4.031 -14.992 7.066 1 93.19 34 GLU B C 1
ATOM 930 O O . GLU B 1 34 ? -3.789 -13.828 7.375 1 93.19 34 GLU B O 1
ATOM 935 N N . LYS B 1 35 ? -3.273 -15.82 6.395 1 97.12 35 LYS B N 1
ATOM 936 C CA . LYS B 1 35 ? -2.061 -15.266 5.805 1 97.12 35 LYS B CA 1
ATOM 937 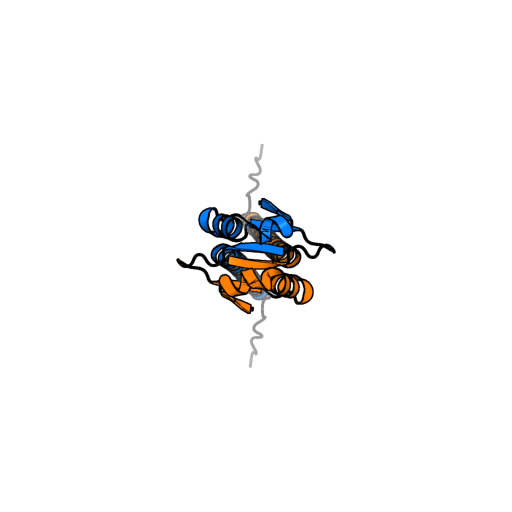C C . LYS B 1 35 ? -2.342 -14.664 4.43 1 97.12 35 LYS B C 1
ATOM 939 O O . LYS B 1 35 ? -1.645 -14.969 3.461 1 97.12 35 LYS B O 1
ATOM 944 N N . ASN B 1 36 ? -3.291 -13.727 4.422 1 98.25 36 ASN B N 1
ATOM 945 C CA . ASN B 1 36 ? -3.766 -13.133 3.172 1 98.25 36 ASN B CA 1
ATOM 946 C C . ASN B 1 36 ? -2.746 -12.156 2.592 1 98.25 36 ASN B C 1
ATOM 948 O O . ASN B 1 36 ? -2.088 -11.43 3.334 1 98.25 36 ASN B O 1
ATOM 952 N N . ILE B 1 37 ? -2.664 -12.219 1.229 1 98.5 37 ILE B N 1
ATOM 953 C CA . ILE B 1 37 ? -1.766 -11.297 0.543 1 98.5 37 ILE B CA 1
ATOM 954 C C . ILE B 1 37 ? -2.562 -10.414 -0.417 1 98.5 37 ILE B C 1
ATOM 956 O O . ILE B 1 37 ? -3.762 -10.625 -0.615 1 98.5 37 ILE B O 1
ATOM 960 N N . VAL B 1 38 ? -1.86 -9.422 -0.919 1 98.62 38 VAL B N 1
ATOM 961 C CA . VAL B 1 38 ? -2.428 -8.492 -1.896 1 98.62 38 VAL B CA 1
ATOM 962 C C . VAL B 1 38 ? -1.494 -8.375 -3.098 1 98.62 38 VAL B C 1
ATOM 964 O O . VAL B 1 38 ? -0.272 -8.336 -2.939 1 98.62 38 VAL B O 1
ATOM 967 N N . ILE B 1 39 ? -2.154 -8.359 -4.191 1 98.62 39 ILE B N 1
ATOM 968 C CA . ILE B 1 39 ? -1.468 -8.031 -5.438 1 98.62 39 ILE B CA 1
ATOM 969 C C . ILE B 1 39 ? -1.971 -6.688 -5.965 1 98.62 39 ILE B C 1
ATOM 971 O O . ILE B 1 39 ? -3.18 -6.48 -6.094 1 98.62 39 ILE B O 1
ATOM 975 N N . MET B 1 40 ? -0.992 -5.812 -6.254 1 98.5 40 MET B N 1
ATOM 976 C CA . MET B 1 40 ? -1.313 -4.516 -6.84 1 98.5 40 MET B CA 1
ATOM 977 C C . MET B 1 40 ? -0.165 -4.012 -7.707 1 98.5 40 MET B C 1
ATOM 979 O O . MET B 1 40 ? 0.941 -4.551 -7.656 1 98.5 40 MET B O 1
ATOM 983 N N . SER B 1 41 ? -0.448 -2.988 -8.477 1 98.56 41 SER B N 1
ATOM 984 C CA . SER B 1 41 ? 0.624 -2.439 -9.305 1 98.56 41 SER B CA 1
ATOM 985 C C . SER B 1 41 ? 1.672 -1.733 -8.453 1 98.56 41 SER B C 1
ATOM 987 O O . SER B 1 41 ? 1.354 -1.193 -7.391 1 98.56 41 SER B O 1
ATOM 989 N N . LEU B 1 42 ? 2.84 -1.765 -8.945 1 98 42 LEU B N 1
ATOM 990 C CA . LEU B 1 42 ? 3.883 -0.987 -8.281 1 98 42 LEU B CA 1
ATOM 991 C C . LEU B 1 42 ? 3.537 0.498 -8.281 1 98 42 LEU B C 1
ATOM 993 O O . LEU B 1 42 ? 3.809 1.202 -7.309 1 98 42 LEU B O 1
ATOM 997 N N . ASP B 1 43 ? 2.916 0.975 -9.297 1 97.62 43 ASP B N 1
ATOM 998 C CA . ASP B 1 43 ? 2.504 2.371 -9.406 1 97.62 43 ASP B CA 1
ATOM 999 C C . ASP B 1 43 ? 1.542 2.748 -8.281 1 97.62 43 ASP B C 1
ATOM 1001 O O . ASP B 1 43 ? 1.655 3.83 -7.699 1 97.62 43 ASP B O 1
ATOM 1005 N N . ARG B 1 44 ? 0.652 1.885 -7.988 1 97.38 44 ARG B N 1
ATOM 1006 C CA . ARG B 1 44 ? -0.315 2.141 -6.926 1 97.38 44 ARG B CA 1
ATOM 1007 C C . ARG B 1 44 ? 0.374 2.24 -5.57 1 97.38 44 ARG B C 1
ATOM 1009 O O . ARG B 1 44 ? 0.076 3.139 -4.781 1 97.38 44 ARG B O 1
ATOM 1016 N N . LEU B 1 45 ? 1.247 1.345 -5.309 1 98.06 45 LEU B N 1
ATOM 1017 C CA . LEU B 1 45 ? 1.984 1.409 -4.051 1 98.06 45 LEU B CA 1
ATOM 1018 C C . LEU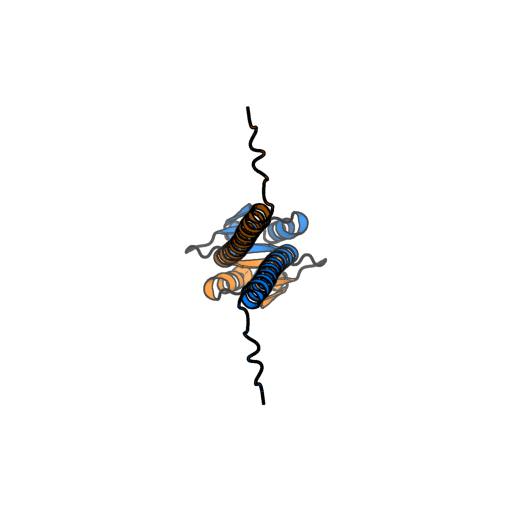 B 1 45 ? 2.775 2.709 -3.951 1 98.06 45 LEU B C 1
ATOM 1020 O O . LEU B 1 45 ? 2.762 3.373 -2.912 1 98.06 45 LEU B O 1
ATOM 1024 N N . ASN B 1 46 ? 3.393 3.074 -5 1 97.62 46 ASN B N 1
ATOM 1025 C CA . ASN B 1 46 ? 4.156 4.316 -5.043 1 97.62 46 ASN B CA 1
ATOM 1026 C C . ASN B 1 46 ? 3.275 5.527 -4.75 1 97.62 46 ASN B C 1
ATOM 1028 O O . ASN B 1 46 ? 3.676 6.426 -4.012 1 97.62 46 ASN B O 1
ATOM 1032 N N . GLN B 1 47 ? 2.186 5.547 -5.352 1 97.38 47 GLN B N 1
ATOM 1033 C CA . GLN B 1 47 ? 1.243 6.633 -5.121 1 97.38 47 GLN B CA 1
ATOM 1034 C C . GLN B 1 47 ? 0.813 6.691 -3.656 1 97.38 47 GLN B C 1
ATOM 1036 O O . GLN B 1 47 ? 0.777 7.766 -3.057 1 97.38 47 GLN B O 1
ATOM 1041 N N . LEU B 1 48 ? 0.466 5.57 -3.07 1 97.25 48 LEU B N 1
ATOM 1042 C CA . LEU B 1 48 ? 0.052 5.492 -1.674 1 97.25 48 LEU B CA 1
ATOM 1043 C C . LEU B 1 48 ? 1.154 6 -0.75 1 97.25 48 LEU B C 1
ATOM 1045 O O . LEU B 1 48 ? 0.89 6.77 0.175 1 97.25 48 LEU B O 1
ATOM 1049 N N . GLU B 1 49 ? 2.338 5.57 -0.959 1 97.06 49 GLU B N 1
ATOM 1050 C CA . GLU B 1 49 ? 3.477 5.984 -0.146 1 97.06 49 GLU B CA 1
ATOM 1051 C C . GLU B 1 49 ? 3.736 7.48 -0.283 1 97.06 49 GLU B C 1
ATOM 1053 O O . GLU B 1 49 ? 4 8.164 0.708 1 97.06 49 GLU B O 1
ATOM 1058 N N . LYS B 1 50 ? 3.646 7.977 -1.467 1 98 50 LYS B N 1
ATOM 1059 C CA . LYS B 1 50 ? 3.807 9.406 -1.72 1 98 50 LYS B CA 1
ATOM 1060 C C . LYS B 1 50 ? 2.738 10.219 -0.991 1 98 50 LYS B C 1
ATOM 1062 O O . LYS B 1 50 ? 3.047 11.219 -0.346 1 98 50 LYS B O 1
ATOM 1067 N N . ASP B 1 51 ? 1.534 9.727 -1.179 1 97.19 51 ASP B N 1
ATOM 1068 C CA . ASP B 1 51 ? 0.433 10.406 -0.505 1 97.19 51 ASP B CA 1
ATOM 1069 C C . ASP B 1 51 ? 0.656 10.453 1.005 1 97.19 51 ASP B C 1
ATOM 1071 O O . ASP B 1 51 ? 0.42 11.484 1.643 1 97.19 51 ASP B O 1
ATOM 1075 N N . LEU B 1 52 ? 1.065 9.383 1.613 1 96.94 52 LEU B N 1
ATOM 1076 C CA . LEU B 1 52 ? 1.33 9.312 3.045 1 96.94 52 LEU B CA 1
ATOM 1077 C C . LEU B 1 52 ? 2.479 10.234 3.432 1 96.94 52 LEU B C 1
ATOM 1079 O O . LEU B 1 52 ? 2.375 10.992 4.402 1 96.94 52 LEU B O 1
ATOM 1083 N N . HIS B 1 53 ? 3.527 10.18 2.719 1 96.25 53 HIS B N 1
ATOM 1084 C CA . HIS B 1 53 ? 4.676 11.047 2.957 1 96.25 53 HIS B CA 1
ATOM 1085 C C . HIS B 1 53 ? 4.273 12.516 2.918 1 96.25 53 HIS B C 1
ATOM 1087 O O . HIS B 1 53 ? 4.625 13.289 3.814 1 96.25 53 HIS B O 1
ATOM 1093 N N . ASN B 1 54 ? 3.568 12.867 1.866 1 95.06 54 ASN B N 1
ATOM 1094 C CA . ASN B 1 54 ? 3.121 14.242 1.718 1 95.06 54 ASN B CA 1
ATOM 1095 C C . ASN B 1 54 ? 2.24 14.68 2.885 1 95.06 54 ASN B C 1
ATOM 1097 O O . ASN B 1 54 ? 2.377 15.797 3.391 1 95.06 54 ASN B O 1
ATOM 1101 N N . ALA B 1 55 ? 1.38 13.797 3.254 1 94.12 55 ALA B N 1
ATOM 1102 C CA . ALA B 1 55 ? 0.479 14.102 4.359 1 94.12 55 ALA B CA 1
ATOM 1103 C C . ALA B 1 55 ? 1.258 14.344 5.652 1 94.12 55 ALA B C 1
ATOM 1105 O O . ALA B 1 55 ? 0.969 15.289 6.391 1 94.12 55 ALA B O 1
ATOM 1106 N N . LEU B 1 56 ? 2.184 13.523 5.91 1 92.38 56 LEU B N 1
ATOM 1107 C CA . LEU B 1 56 ? 3 13.633 7.113 1 92.38 56 LEU B CA 1
ATOM 1108 C C . LEU B 1 56 ? 3.877 14.883 7.059 1 92.38 56 LEU B C 1
ATOM 1110 O O . LEU B 1 56 ? 4.047 15.57 8.07 1 92.38 56 LEU B O 1
ATOM 1114 N N . TYR B 1 57 ? 4.34 15.133 5.906 1 92.4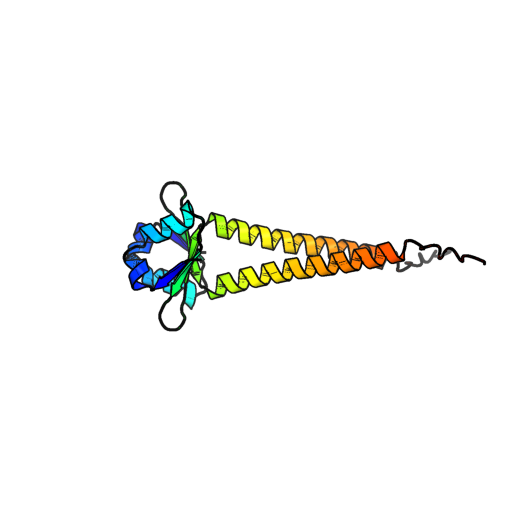4 57 TYR B N 1
ATOM 1115 C CA . TYR B 1 57 ? 5.168 16.312 5.699 1 92.44 57 TYR B CA 1
ATOM 1116 C C . TYR B 1 57 ? 4.379 17.594 5.957 1 92.44 57 TYR B C 1
ATOM 1118 O O . TYR B 1 57 ? 4.836 18.484 6.676 1 92.44 57 TYR B O 1
ATOM 1126 N N . LEU B 1 58 ? 3.273 17.594 5.398 1 87.31 58 LEU B N 1
ATOM 1127 C CA . LEU B 1 58 ? 2.422 18.766 5.566 1 87.31 58 LEU B CA 1
ATOM 1128 C C . LEU B 1 58 ? 2.047 18.969 7.031 1 87.31 58 LEU B C 1
ATOM 1130 O O . LEU B 1 58 ? 2.031 20.094 7.527 1 87.31 58 LEU B O 1
ATOM 1134 N N . ALA B 1 59 ? 1.779 17.906 7.688 1 84.69 59 ALA B N 1
ATOM 1135 C CA . ALA B 1 59 ? 1.453 17.969 9.109 1 84.69 59 ALA B CA 1
ATOM 1136 C C . ALA B 1 59 ? 2.623 18.516 9.922 1 84.69 59 ALA B C 1
ATOM 1138 O O . ALA B 1 59 ? 2.428 19.281 10.867 1 84.69 59 ALA B O 1
ATOM 1139 N N . LYS B 1 60 ? 3.777 18.109 9.555 1 86.88 60 LYS B N 1
ATOM 1140 C CA . LYS B 1 60 ? 4.984 18.578 10.219 1 86.88 60 LYS B CA 1
ATOM 1141 C C . LYS B 1 60 ? 5.18 20.078 10.008 1 86.88 60 LYS B C 1
ATOM 1143 O O . LYS B 1 60 ? 5.504 20.812 10.945 1 86.88 60 LYS B O 1
ATOM 1148 N N . LEU B 1 61 ? 4.961 20.5 8.758 1 86.44 61 LEU B N 1
ATOM 1149 C CA . LEU B 1 61 ? 5.078 21.922 8.43 1 86.44 61 LEU B CA 1
ATOM 1150 C C . LEU B 1 61 ? 4.074 22.75 9.227 1 86.44 61 LEU B C 1
ATOM 1152 O O . LEU B 1 61 ? 4.43 23.797 9.789 1 86.44 61 LEU B O 1
ATOM 1156 N N . GLU B 1 62 ? 2.92 22.25 9.344 1 79.75 62 GLU B N 1
ATOM 1157 C CA . GLU B 1 62 ? 1.868 22.953 10.07 1 79.75 62 GLU B CA 1
ATOM 1158 C C . GLU B 1 62 ? 2.199 23.062 11.555 1 79.75 62 GLU B C 1
ATOM 1160 O O . GLU B 1 62 ? 1.974 24.094 12.172 1 79.75 62 GLU B O 1
ATOM 1165 N N . LYS B 1 63 ? 2.705 22.016 12.102 1 80.56 63 LYS B N 1
ATOM 1166 C CA . LYS B 1 63 ? 3.117 22.031 13.5 1 80.56 63 LYS B CA 1
ATOM 1167 C C . LYS B 1 63 ? 4.254 23.031 13.727 1 80.56 63 LYS B C 1
ATOM 1169 O O . LYS B 1 63 ? 4.281 23.719 14.742 1 80.56 63 LYS B O 1
ATOM 1174 N N . GLY B 1 64 ? 5.16 23.031 12.797 1 80.19 64 GLY B N 1
ATOM 1175 C CA . GLY B 1 64 ? 6.25 24 12.859 1 80.19 64 GLY B CA 1
ATOM 1176 C C . GLY B 1 64 ? 5.773 25.438 12.852 1 80.19 64 GLY B C 1
ATOM 1177 O O . GLY B 1 64 ? 6.242 26.266 13.641 1 80.19 64 GLY B O 1
ATOM 1178 N N . PHE B 1 65 ? 4.875 25.641 12.031 1 76.31 65 PHE B N 1
ATOM 1179 C CA . PHE B 1 65 ? 4.32 26.984 11.945 1 76.31 65 PHE B CA 1
ATOM 1180 C C . PHE B 1 65 ? 3.566 27.344 13.219 1 76.31 65 PHE B C 1
ATOM 1182 O O . PHE B 1 65 ? 3.688 28.469 13.727 1 76.31 65 PHE B O 1
ATOM 1189 N N . ALA B 1 66 ? 2.812 26.453 13.773 1 74.69 66 ALA B N 1
ATOM 1190 C CA . ALA B 1 66 ? 2.049 26.672 15 1 74.69 66 ALA B CA 1
ATOM 1191 C C . ALA B 1 66 ? 2.975 26.953 16.188 1 74.69 66 ALA B C 1
ATOM 1193 O O . ALA B 1 66 ? 2.674 27.781 17.031 1 74.69 66 ALA B O 1
ATOM 1194 N N . GLN B 1 67 ? 4.086 26.234 16.203 1 80.25 67 GLN B N 1
ATOM 1195 C CA . GLN B 1 67 ? 5.066 26.422 17.266 1 80.25 67 GLN B CA 1
ATOM 1196 C C . GLN B 1 67 ? 5.723 27.797 17.188 1 80.25 67 GLN B C 1
ATOM 1198 O O . GLN B 1 67 ? 5.949 28.453 18.203 1 80.25 67 GLN B O 1
ATOM 1203 N N . ILE B 1 68 ? 5.945 28.297 16.016 1 80.56 68 ILE B N 1
ATOM 1204 C CA . ILE B 1 68 ? 6.531 29.609 15.789 1 80.56 68 ILE B CA 1
ATOM 1205 C C . ILE B 1 68 ? 5.539 30.703 16.203 1 80.56 68 ILE B C 1
ATOM 1207 O O . ILE B 1 68 ? 5.902 31.656 16.891 1 80.56 68 ILE B O 1
ATOM 1211 N N . GLU B 1 69 ? 4.316 30.578 15.906 1 72.62 69 GLU B N 1
ATOM 1212 C CA . GLU B 1 69 ? 3.275 31.547 16.234 1 72.62 69 GLU B CA 1
ATOM 1213 C C . GLU B 1 69 ? 3.027 31.578 17.734 1 72.62 69 GLU B C 1
ATOM 1215 O O . GLU B 1 69 ? 2.842 32.656 18.312 1 72.62 69 GLU B O 1
ATOM 1220 N N . ALA B 1 70 ? 3.098 30.516 18.359 1 74.5 70 ALA B N 1
ATOM 1221 C CA . ALA B 1 70 ? 2.914 30.422 19.797 1 74.5 70 ALA B CA 1
ATOM 1222 C C . ALA B 1 70 ? 4.121 31 20.547 1 74.5 70 ALA B C 1
ATOM 1224 O O . ALA B 1 70 ? 3.979 31.578 21.609 1 74.5 70 ALA B O 1
ATOM 1225 N N . GLY B 1 71 ? 5.297 30.578 20.078 1 72.62 71 GLY B N 1
ATOM 1226 C CA . GLY B 1 71 ? 6.504 31.141 20.656 1 72.62 71 GLY B CA 1
ATOM 1227 C C . GLY B 1 71 ? 6.602 32.656 20.453 1 72.62 71 GLY B C 1
ATOM 1228 O O . GLY B 1 71 ? 7.156 33.344 21.297 1 72.62 71 GLY B O 1
ATOM 1229 N N . LYS B 1 72 ? 6.266 33.219 19.391 1 69.31 72 LYS B N 1
ATOM 1230 C CA . LYS B 1 72 ? 6.223 34.656 19.156 1 69.31 72 LYS B CA 1
ATOM 1231 C C . LYS B 1 72 ? 5.211 35.344 20.094 1 69.31 72 LYS B C 1
ATOM 1233 O O . LYS B 1 72 ? 5.34 36.531 20.391 1 69.31 72 LYS B O 1
ATOM 1238 N N . GLY B 1 73 ? 4.23 34.656 20.5 1 60 73 GLY B N 1
ATOM 1239 C CA . GLY B 1 73 ? 3.3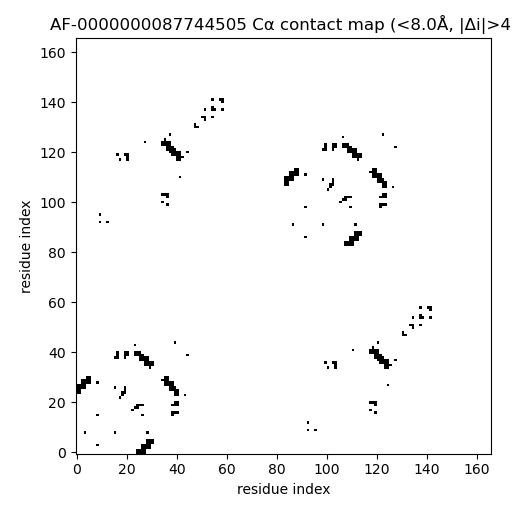09 35.188 21.484 1 60 73 GLY B CA 1
ATOM 1240 C C . GLY B 1 73 ? 3.895 35.281 22.875 1 60 73 GLY B C 1
ATOM 1241 O O . GLY B 1 73 ? 3.297 35.844 23.781 1 60 73 GLY B O 1
ATOM 1242 N N . THR B 1 74 ? 4.898 34.5 23.141 1 58.62 74 THR B N 1
ATOM 1243 C CA . THR B 1 74 ? 5.551 34.625 24.438 1 58.62 74 THR B CA 1
ATOM 1244 C C . THR B 1 74 ? 6.543 35.781 24.422 1 58.62 74 THR B C 1
ATOM 1246 O O . THR B 1 74 ? 7.434 35.844 23.562 1 58.62 74 THR B O 1
ATOM 1249 N N . PRO B 1 75 ? 6.223 36.969 24.859 1 54.19 75 PRO B N 1
ATOM 1250 C CA . PRO B 1 75 ? 7.117 38.125 24.938 1 54.19 75 PRO B CA 1
ATOM 1251 C C . PRO B 1 75 ? 8.492 37.75 25.5 1 54.19 75 PRO B C 1
ATOM 1253 O O . PRO B 1 75 ? 8.594 37.188 26.594 1 54.19 75 PRO B O 1
ATOM 1256 N N . HIS B 1 76 ? 9.367 37.25 24.797 1 53.03 76 HIS B N 1
ATOM 1257 C CA . HIS B 1 76 ? 10.719 37.312 25.344 1 53.03 76 HIS B CA 1
ATOM 1258 C C . HIS B 1 76 ? 11.039 38.719 25.844 1 53.03 76 HIS B C 1
ATOM 1260 O O . HIS B 1 76 ? 11.094 39.656 25.078 1 53.03 76 HIS B O 1
ATOM 1266 N N . GLU B 1 77 ? 10.797 39.031 27.047 1 46.59 77 GLU B N 1
ATOM 1267 C CA . GLU B 1 77 ? 11.336 40.219 27.703 1 46.59 77 GLU B CA 1
ATOM 1268 C C . GLU B 1 77 ? 12.812 40.406 27.391 1 46.59 77 GLU B C 1
ATOM 1270 O O . GLU B 1 77 ? 13.641 39.562 27.719 1 46.59 77 GLU B O 1
ATOM 1275 N N . LEU B 1 78 ? 13.172 40.844 26.219 1 49.66 78 LEU B N 1
ATOM 1276 C CA . LEU B 1 78 ? 14.516 41.406 26.062 1 49.66 78 LEU B CA 1
ATOM 1277 C C . LEU B 1 78 ? 14.969 42.094 27.344 1 49.66 78 LEU B C 1
ATOM 1279 O O . LEU B 1 78 ? 14.359 43.094 27.766 1 49.66 78 LEU B O 1
ATOM 1283 N N . ILE B 1 79 ? 15.367 41.312 28.281 1 49.41 79 ILE B N 1
ATOM 1284 C CA . ILE B 1 79 ? 16 41.969 29.422 1 49.41 79 ILE B CA 1
ATOM 1285 C C . ILE B 1 79 ? 17.047 42.969 28.922 1 49.41 79 ILE B C 1
ATOM 1287 O O . ILE B 1 79 ? 18.016 42.594 28.266 1 49.41 79 ILE B O 1
ATOM 1291 N N . GLU B 1 80 ? 16.672 44.125 28.609 1 49.97 80 GLU B N 1
ATOM 1292 C CA . GLU B 1 80 ? 17.578 45.281 28.5 1 49.97 80 GLU B CA 1
ATOM 1293 C C . GLU B 1 80 ? 18.547 45.312 29.672 1 49.97 80 GLU B C 1
ATOM 1295 O O . GLU B 1 80 ? 18.141 45.344 30.828 1 49.97 80 GLU B O 1
ATOM 1300 N N . VAL B 1 81 ? 19.625 44.562 29.547 1 50.69 81 VAL B N 1
ATOM 1301 C CA . VAL B 1 81 ? 20.703 44.844 30.484 1 50.69 81 VAL B CA 1
ATOM 1302 C C . VAL B 1 81 ? 21.141 46.281 30.344 1 50.69 81 VAL B C 1
ATOM 1304 O O . VAL B 1 81 ? 21.469 46.75 29.25 1 50.69 81 VAL B O 1
ATOM 1307 N N . ASN B 1 82 ? 20.562 47.188 30.984 1 47.12 82 ASN B N 1
ATOM 1308 C CA . ASN B 1 82 ? 21.094 48.5 31.344 1 47.12 82 ASN B CA 1
ATOM 1309 C C . ASN B 1 82 ? 22.469 48.406 31.984 1 47.12 82 ASN B C 1
ATOM 1311 O O . ASN B 1 82 ? 22.625 47.781 33.031 1 47.12 82 ASN B O 1
ATOM 1315 N N . ASP B 1 83 ? 23.578 47.906 31.328 1 32.41 83 ASP B N 1
ATOM 1316 C CA . ASP B 1 83 ? 24.797 48.594 31.766 1 32.41 83 ASP B CA 1
ATOM 1317 C C . ASP B 1 83 ? 24.891 50 31.125 1 32.41 83 ASP B C 1
ATOM 1319 O O . ASP B 1 83 ? 24.422 50.188 30 1 32.41 83 ASP B O 1
#

Radius of gyration: 25.48 Å; Cα contacts (8 Å, |Δi|>4): 199; chains: 2; bounding box: 58×72×52 Å

Sequence (166 aa):
MVAANYTTVRNNLKEYCDRATDNDEVVVVTRKDEKNIVIMSLDRLNQLEKDLHNALYLAKLEKGFAQIEAGKGTPHELIEVNDMVAANYTTVRNNLKEYCDRATDNDEVVVVTRKDEKNIVIMSLDRLNQLEKDLHNALYLAKLEKGFAQIEAGKGTPHELIEVND

Solvent-accessible surface area (backbone atoms only — not comparable to full-atom values): 9015 Å² total; per-residue (Å²): 120,44,79,42,43,47,70,62,41,69,77,37,43,67,60,56,49,44,38,11,48,76,65,66,34,44,36,37,32,45,44,75,90,76,49,27,31,30,38,28,20,41,66,57,53,52,49,52,52,48,52,35,50,50,37,50,47,51,46,50,53,51,50,51,52,52,51,51,58,55,52,70,65,47,74,74,73,73,73,72,74,81,121,121,45,78,43,44,49,70,62,40,69,77,38,42,68,60,54,50,45,40,10,49,77,64,68,32,44,36,38,30,46,44,76,91,75,49,27,31,30,37,27,19,42,66,57,53,52,50,53,52,48,51,35,50,51,39,51,49,49,46,50,51,51,51,52,51,52,51,51,57,54,53,68,67,48,75,72,74,75,76,75,75,80,122

Foldseek 3Di:
DAEEEPVVCVVVVVVVQCCQPVVVDKYWYDDPPRPIDIDHDPVVVVVVVVVVVVVVVVVVVVVVVVVVVVVVVPPPPPPPPPD/DAEEEPVVCVVVVVVVQCCQPVVVDKYWYDDPPRPIDIDHDPVVVVVVVVVVVVVVVVVVVVVVVVVVVVVVVPPPPPPPPPD